Protein AF-A0A7S2Y7Y7-F1 (afdb_monomer_lite)

Sequence (172 aa):
EGLTWGAKGSLQSCDAAGFLVQFGGTATLLYNASLATFYLLLLRFNWTDRRIEKIEPYLHGIPFLFGSSTAVAGAALKLYGPADWICWIAPYPVDCVSNPSVECERGFEHFELYRLFFLYAEAWMTVAYVAISMLVIFLSVRNLENRTMRHDFARSVGVTGEAAKKRQKSTR

Organism: NCBI:txid265537

Radius of gyration: 28.16 Å; chains: 1; bounding box: 57×32×99 Å

pLDDT: mean 85.68, std 10.34, range [41.38, 96.44]

Structure (mmCIF, N/CA/C/O backbone):
data_AF-A0A7S2Y7Y7-F1
#
_entry.id   AF-A0A7S2Y7Y7-F1
#
loop_
_atom_site.group_PDB
_atom_site.id
_atom_site.type_symbol
_atom_site.label_atom_id
_atom_site.label_alt_id
_atom_site.label_comp_id
_atom_site.label_asym_id
_atom_site.label_entity_id
_atom_site.label_seq_id
_atom_site.pdbx_PDB_ins_code
_atom_site.Cartn_x
_atom_site.Cartn_y
_atom_site.Cartn_z
_atom_site.occupancy
_atom_site.B_iso_or_equiv
_atom_site.auth_seq_id
_atom_site.auth_comp_id
_atom_site.auth_asym_i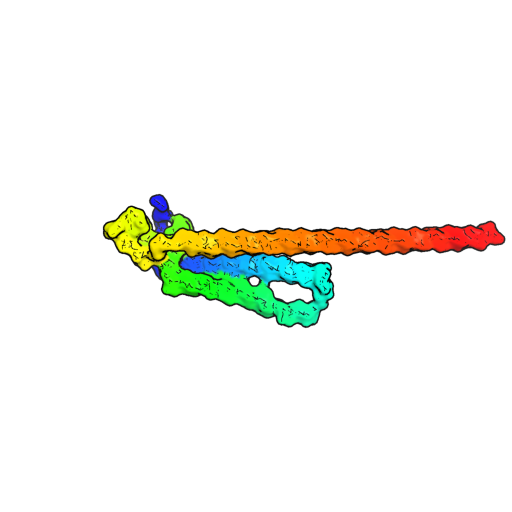d
_atom_site.auth_atom_id
_atom_site.pdbx_PDB_model_num
ATOM 1 N N . GLU A 1 1 ? 7.173 13.881 -26.386 1.00 41.38 1 GLU A N 1
ATOM 2 C CA . GLU A 1 1 ? 7.331 14.643 -25.124 1.00 41.38 1 GLU A CA 1
ATOM 3 C C . GLU A 1 1 ? 7.466 13.617 -23.998 1.00 41.38 1 GLU A C 1
ATOM 5 O O . GLU A 1 1 ? 6.685 12.686 -24.016 1.00 41.38 1 GLU A O 1
ATOM 10 N N . GLY A 1 2 ? 8.444 13.605 -23.090 1.00 48.50 2 GLY A N 1
ATOM 11 C CA . GLY A 1 2 ? 9.671 14.382 -22.976 1.00 48.50 2 GLY A CA 1
ATOM 12 C C . GLY A 1 2 ? 10.817 13.523 -22.415 1.00 48.50 2 GLY A C 1
ATOM 13 O O . GLY A 1 2 ? 10.652 12.797 -21.441 1.00 48.50 2 GLY A O 1
ATOM 14 N N . LEU A 1 3 ? 12.002 13.631 -23.024 1.00 55.47 3 LEU A N 1
ATOM 15 C CA . LEU A 1 3 ? 13.245 13.363 -22.308 1.00 55.47 3 LEU A CA 1
ATOM 16 C C . LEU A 1 3 ? 13.522 14.600 -21.454 1.00 55.47 3 LEU A C 1
ATOM 18 O O . LEU A 1 3 ? 13.684 15.699 -21.987 1.00 55.47 3 LEU A O 1
ATOM 22 N N . THR A 1 4 ? 13.571 14.436 -20.138 1.00 57.16 4 THR A N 1
ATOM 23 C CA . THR A 1 4 ? 14.066 15.476 -19.238 1.00 57.16 4 THR A CA 1
ATOM 24 C C . THR A 1 4 ? 15.499 15.840 -19.652 1.00 57.16 4 THR A C 1
ATOM 26 O O . THR A 1 4 ? 16.405 15.003 -19.662 1.00 57.16 4 THR A O 1
ATOM 29 N N . TRP A 1 5 ? 15.702 17.089 -20.086 1.00 45.88 5 TRP A N 1
ATOM 30 C CA . TRP A 1 5 ? 17.006 17.587 -20.528 1.00 45.88 5 TRP A CA 1
ATOM 31 C C . TRP A 1 5 ? 18.039 17.387 -19.409 1.00 45.88 5 TRP A C 1
ATOM 33 O O . TRP A 1 5 ? 17.920 17.975 -18.338 1.00 45.88 5 TRP A O 1
ATOM 43 N N . GLY A 1 6 ? 19.049 16.546 -19.653 1.00 58.78 6 GLY A N 1
ATOM 44 C CA . GLY A 1 6 ? 20.133 16.279 -18.699 1.00 58.78 6 GLY A CA 1
ATOM 45 C C . GLY A 1 6 ? 20.038 14.971 -17.905 1.00 58.78 6 GLY A C 1
ATOM 46 O O . GLY A 1 6 ? 20.961 14.678 -17.145 1.00 58.78 6 GLY A O 1
ATOM 47 N N . ALA A 1 7 ? 19.005 14.144 -18.092 1.00 59.09 7 ALA A N 1
ATOM 48 C CA . ALA A 1 7 ? 18.959 12.815 -17.481 1.00 59.09 7 ALA A CA 1
ATOM 49 C C . ALA A 1 7 ? 19.961 11.854 -18.155 1.00 59.09 7 ALA A C 1
ATOM 51 O O . ALA A 1 7 ? 19.704 11.290 -19.216 1.00 59.09 7 ALA A O 1
ATOM 52 N N . LYS A 1 8 ? 21.127 11.654 -17.528 1.00 59.19 8 LYS A N 1
ATOM 53 C CA . LYS A 1 8 ? 22.070 10.573 -17.861 1.00 59.19 8 LYS A CA 1
ATOM 54 C C . LYS A 1 8 ? 21.777 9.358 -16.978 1.00 59.19 8 LYS A C 1
ATOM 56 O O . LYS A 1 8 ? 22.397 9.195 -15.932 1.00 59.19 8 LYS A O 1
ATOM 61 N N . GLY A 1 9 ? 20.821 8.529 -17.385 1.00 67.81 9 GLY A N 1
ATOM 62 C CA . GLY A 1 9 ? 20.505 7.255 -16.732 1.00 67.81 9 GLY A CA 1
ATOM 63 C C . GLY A 1 9 ? 20.715 6.081 -17.684 1.00 67.81 9 GLY A C 1
ATOM 64 O O . GLY A 1 9 ? 20.506 6.213 -18.887 1.00 67.81 9 GLY A O 1
ATOM 65 N N . SER A 1 10 ? 21.135 4.929 -17.159 1.00 83.00 10 SER A N 1
ATOM 66 C CA . SER A 1 10 ? 21.094 3.666 -17.905 1.00 83.00 10 SER A CA 1
ATOM 67 C C . SER A 1 10 ? 19.733 2.991 -17.719 1.00 83.00 10 SER A C 1
ATOM 69 O O . SER A 1 10 ? 19.058 3.199 -16.708 1.00 83.00 10 SER A O 1
ATOM 71 N N . LEU A 1 11 ? 19.346 2.115 -18.646 1.00 83.00 11 LEU A N 1
ATOM 72 C CA . LEU A 1 11 ? 18.134 1.298 -18.505 1.00 83.00 11 LEU A CA 1
ATOM 73 C C . LEU A 1 11 ? 18.111 0.489 -17.191 1.00 83.00 11 LEU A C 1
ATOM 75 O O . LEU A 1 11 ? 17.061 0.330 -16.578 1.00 83.00 11 LEU A O 1
ATOM 79 N N . GLN A 1 12 ? 19.280 0.073 -16.695 1.00 86.38 12 GLN A N 1
ATOM 80 C CA . GLN A 1 12 ? 19.416 -0.616 -15.407 1.00 86.38 12 GLN A CA 1
ATOM 81 C C . GLN A 1 12 ? 19.067 0.283 -14.215 1.00 86.38 12 GLN A C 1
ATOM 83 O O . GLN A 1 12 ? 18.392 -0.150 -13.283 1.00 86.38 12 GLN A O 1
ATOM 88 N N . SER A 1 13 ? 19.506 1.546 -14.239 1.00 89.12 13 SER A N 1
ATOM 89 C CA . SER A 1 13 ? 19.126 2.507 -13.198 1.00 89.12 13 SER A CA 1
ATOM 90 C C . SER A 1 13 ? 17.618 2.775 -13.200 1.00 89.12 13 SER A C 1
ATOM 92 O O . SER A 1 13 ? 17.023 2.952 -12.139 1.00 89.12 13 SER A O 1
ATOM 94 N N . CYS A 1 14 ? 16.990 2.712 -14.379 1.00 89.06 14 CYS A N 1
ATOM 95 C CA . CYS A 1 14 ? 15.547 2.844 -14.527 1.00 89.06 14 CYS A CA 1
ATOM 96 C C . CYS A 1 14 ? 14.788 1.639 -13.955 1.00 89.06 14 CYS A C 1
ATOM 98 O O . CYS A 1 14 ? 13.784 1.827 -13.276 1.00 89.06 14 CYS A O 1
ATOM 100 N N . ASP A 1 15 ? 15.300 0.417 -14.135 1.00 89.81 15 ASP A N 1
ATOM 101 C CA . ASP A 1 15 ? 14.711 -0.786 -13.530 1.00 89.81 15 ASP A CA 1
ATOM 102 C C . ASP A 1 15 ? 14.737 -0.727 -12.001 1.00 89.81 15 ASP A C 1
ATOM 104 O O . ASP A 1 15 ? 13.743 -1.039 -11.347 1.00 89.81 15 ASP A O 1
ATOM 108 N N . ALA A 1 16 ? 15.856 -0.281 -11.425 1.00 91.88 16 ALA A N 1
ATOM 109 C CA . ALA A 1 16 ? 15.984 -0.125 -9.980 1.00 91.88 16 ALA A CA 1
ATOM 110 C C . ALA A 1 16 ? 15.040 0.960 -9.434 1.00 91.88 16 ALA A C 1
ATOM 112 O O . ALA A 1 16 ? 14.372 0.749 -8.421 1.00 91.88 16 ALA A O 1
ATOM 113 N N . ALA A 1 17 ? 14.947 2.107 -10.113 1.00 92.25 17 ALA A N 1
ATOM 114 C CA . ALA A 1 17 ? 14.029 3.176 -9.730 1.00 92.25 17 ALA A CA 1
ATOM 115 C C . ALA A 1 17 ? 12.559 2.738 -9.856 1.00 92.25 17 ALA A C 1
ATOM 117 O O . ALA A 1 17 ? 11.786 2.932 -8.920 1.00 92.25 17 ALA A O 1
ATOM 118 N N . GLY A 1 18 ? 12.191 2.085 -10.962 1.00 91.50 18 GLY A N 1
ATOM 119 C CA . GLY A 1 18 ? 10.847 1.552 -11.184 1.00 91.50 18 GLY A CA 1
ATOM 120 C C . GLY A 1 18 ? 10.453 0.493 -10.161 1.00 91.50 18 GLY A C 1
ATOM 121 O O . GLY A 1 18 ? 9.342 0.537 -9.636 1.00 91.50 18 GLY A O 1
ATOM 122 N N . PHE A 1 19 ? 11.385 -0.389 -9.788 1.00 93.88 19 PHE A N 1
ATOM 123 C CA . PHE A 1 19 ? 11.186 -1.349 -8.705 1.00 93.88 19 PHE A CA 1
ATOM 124 C C . PHE A 1 19 ? 10.843 -0.653 -7.385 1.00 93.88 19 PHE A C 1
ATOM 126 O O . PHE A 1 19 ? 9.875 -1.029 -6.728 1.00 93.88 19 PHE A O 1
ATOM 133 N N . LEU A 1 20 ? 11.613 0.367 -6.994 1.00 94.00 20 LEU A N 1
ATOM 134 C CA . LEU A 1 20 ? 11.397 1.080 -5.734 1.00 94.00 20 LEU A CA 1
ATOM 135 C C . LEU A 1 20 ? 10.089 1.871 -5.735 1.00 94.00 20 LEU A C 1
ATOM 137 O O . LEU A 1 20 ? 9.390 1.886 -4.723 1.00 94.00 20 LEU A O 1
ATOM 141 N N . VAL A 1 21 ? 9.742 2.493 -6.861 1.00 92.69 21 VAL A N 1
ATOM 142 C CA . VAL A 1 21 ? 8.472 3.209 -7.033 1.00 92.69 21 VAL A CA 1
ATOM 143 C C . VAL A 1 21 ? 7.295 2.243 -6.921 1.00 92.69 21 VAL A C 1
ATOM 145 O O . VAL A 1 21 ? 6.366 2.509 -6.159 1.00 92.69 21 VAL A O 1
ATOM 148 N N . GLN A 1 22 ? 7.352 1.099 -7.611 1.00 92.00 22 GLN A N 1
ATOM 149 C CA . GLN A 1 22 ? 6.295 0.091 -7.560 1.00 92.00 22 GLN A CA 1
ATOM 150 C C . GLN A 1 22 ? 6.166 -0.515 -6.158 1.00 92.00 22 GLN A C 1
ATOM 152 O O . GLN A 1 22 ? 5.074 -0.533 -5.594 1.00 92.00 22 GLN A O 1
ATOM 157 N N . PHE A 1 23 ? 7.280 -0.957 -5.565 1.00 93.88 23 PHE A N 1
ATOM 158 C CA . PHE A 1 23 ? 7.309 -1.517 -4.215 1.00 93.88 23 PHE A CA 1
ATOM 159 C C . PHE A 1 23 ? 6.770 -0.518 -3.190 1.00 93.88 23 PHE A C 1
ATOM 161 O O . PHE A 1 23 ? 5.876 -0.850 -2.416 1.00 93.88 23 PHE A O 1
ATOM 168 N N . GLY A 1 24 ? 7.292 0.711 -3.198 1.00 92.31 24 GLY A N 1
ATOM 169 C CA . GLY A 1 24 ? 6.911 1.754 -2.253 1.00 92.31 24 GLY A CA 1
ATOM 170 C C . GLY A 1 24 ? 5.447 2.164 -2.391 1.00 92.31 24 GLY A C 1
ATOM 171 O O . GLY A 1 24 ? 4.761 2.299 -1.377 1.00 92.31 24 GLY A O 1
ATOM 172 N N . GLY A 1 25 ? 4.947 2.312 -3.621 1.00 90.44 25 GLY A N 1
ATOM 173 C CA . GLY A 1 25 ? 3.551 2.661 -3.892 1.00 90.44 25 GLY A CA 1
ATOM 174 C C . GLY A 1 25 ? 2.575 1.601 -3.383 1.00 90.44 25 GLY A C 1
ATOM 175 O O . GLY A 1 25 ? 1.739 1.893 -2.525 1.00 90.44 25 GLY A O 1
ATOM 176 N N . THR A 1 26 ? 2.731 0.360 -3.847 1.00 90.81 26 THR A N 1
ATOM 177 C CA . THR A 1 26 ? 1.888 -0.788 -3.467 1.00 90.81 26 THR A CA 1
ATOM 178 C C . THR A 1 26 ? 1.981 -1.079 -1.964 1.00 90.81 26 THR A C 1
ATOM 180 O O . THR A 1 26 ? 0.964 -1.204 -1.279 1.00 90.81 26 THR A O 1
ATOM 183 N N . ALA A 1 27 ? 3.192 -1.112 -1.392 1.00 92.88 27 ALA A N 1
ATOM 184 C CA . ALA A 1 27 ? 3.359 -1.370 0.037 1.00 92.88 27 ALA A CA 1
ATOM 185 C C . ALA A 1 27 ? 2.675 -0.294 0.892 1.00 92.88 27 ALA A C 1
ATOM 187 O O . ALA A 1 27 ? 1.991 -0.636 1.852 1.00 92.88 27 ALA A O 1
ATOM 188 N N . THR A 1 28 ? 2.804 0.990 0.540 1.00 93.00 28 THR A N 1
ATOM 189 C CA . THR A 1 28 ? 2.187 2.094 1.298 1.00 93.00 28 THR A CA 1
ATOM 190 C C . THR A 1 28 ? 0.662 2.002 1.303 1.00 93.00 28 THR A C 1
ATOM 192 O O . THR A 1 28 ? 0.035 2.176 2.350 1.00 93.00 28 THR A O 1
ATOM 195 N N . LEU A 1 29 ? 0.050 1.699 0.154 1.00 92.12 29 LEU A N 1
ATOM 196 C CA . LEU A 1 29 ? -1.399 1.523 0.045 1.00 92.12 29 LEU A CA 1
ATOM 197 C C . LEU A 1 29 ? -1.879 0.375 0.938 1.00 92.12 29 LEU A C 1
ATOM 199 O O . LEU A 1 29 ? -2.744 0.568 1.795 1.00 92.12 29 LEU A O 1
ATOM 203 N N . LEU A 1 30 ? -1.258 -0.796 0.815 1.00 92.19 30 LEU A N 1
ATOM 204 C CA . LEU A 1 30 ? -1.617 -1.952 1.632 1.00 92.19 30 LEU A CA 1
ATOM 205 C C . LEU A 1 30 ? -1.349 -1.729 3.121 1.00 92.19 30 LEU A C 1
ATOM 207 O O . LEU A 1 30 ? -2.132 -2.184 3.951 1.00 92.19 30 LEU A O 1
ATOM 211 N N . TYR A 1 31 ? -0.310 -0.976 3.479 1.00 94.38 31 TYR A N 1
ATOM 212 C CA . TYR A 1 31 ? -0.060 -0.598 4.867 1.00 94.38 31 TYR A CA 1
ATOM 213 C C . TYR A 1 31 ? -1.178 0.265 5.452 1.00 94.38 31 TYR A C 1
ATOM 215 O O . TYR A 1 31 ? -1.569 0.051 6.601 1.00 94.38 31 TYR A O 1
ATOM 223 N N . ASN A 1 32 ? -1.752 1.181 4.670 1.00 93.50 32 ASN A N 1
ATOM 224 C CA . ASN A 1 32 ? -2.924 1.941 5.105 1.00 93.50 32 ASN A CA 1
ATOM 225 C C . ASN A 1 32 ? -4.137 1.028 5.348 1.00 93.50 32 ASN A C 1
ATOM 227 O O . ASN A 1 32 ? -4.867 1.224 6.323 1.00 93.50 32 ASN A O 1
ATOM 231 N N . ALA A 1 33 ? -4.333 -0.007 4.524 1.00 94.25 33 ALA A N 1
ATOM 232 C CA . ALA A 1 33 ? -5.363 -1.018 4.767 1.00 94.25 33 ALA A CA 1
ATOM 233 C C . ALA A 1 33 ? -5.069 -1.862 6.022 1.00 94.25 33 ALA A C 1
ATOM 235 O O . ALA A 1 33 ? -5.974 -2.086 6.831 1.00 94.25 33 ALA A O 1
ATOM 236 N N . SER A 1 34 ? -3.819 -2.278 6.244 1.00 95.50 34 SER A N 1
ATOM 237 C CA . SER A 1 34 ? -3.402 -2.981 7.466 1.00 95.50 34 SER A CA 1
ATOM 238 C C . SER A 1 34 ? -3.659 -2.139 8.717 1.00 95.50 34 SER A C 1
ATOM 240 O O . SER A 1 34 ? -4.194 -2.649 9.701 1.00 95.50 34 SER A O 1
ATOM 242 N N . LEU A 1 35 ? -3.358 -0.838 8.673 1.00 94.00 35 LEU A N 1
ATOM 243 C CA . LEU A 1 35 ? -3.609 0.089 9.777 1.00 94.00 35 LEU A CA 1
ATOM 244 C C . LEU A 1 35 ? -5.112 0.266 10.044 1.00 94.00 35 LEU A C 1
ATOM 246 O O . LEU A 1 35 ? -5.553 0.223 11.193 1.00 94.00 35 LEU A O 1
ATOM 250 N N . ALA A 1 36 ? -5.921 0.411 8.992 1.00 95.19 36 ALA A N 1
ATOM 251 C CA . ALA A 1 36 ? -7.375 0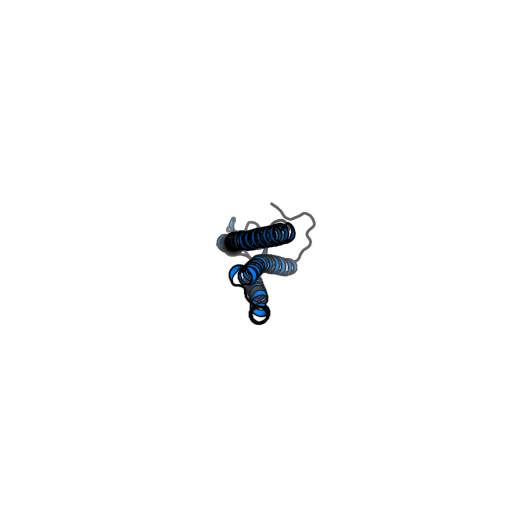.468 9.130 1.00 95.19 36 ALA A CA 1
ATOM 252 C C . ALA A 1 36 ? -7.938 -0.829 9.740 1.00 95.19 36 ALA A C 1
ATOM 254 O O . ALA A 1 36 ? -8.790 -0.774 10.629 1.00 95.19 36 ALA A O 1
ATOM 255 N N . THR A 1 37 ? -7.409 -1.985 9.327 1.00 94.44 37 THR A N 1
ATOM 256 C CA . THR A 1 37 ? -7.754 -3.295 9.899 1.00 94.44 37 THR A CA 1
ATOM 257 C C . THR A 1 37 ? -7.398 -3.347 11.381 1.00 94.44 37 THR A C 1
ATOM 259 O O . THR A 1 37 ? -8.235 -3.724 12.197 1.00 94.44 37 THR A O 1
ATOM 262 N N . PHE A 1 38 ? -6.188 -2.919 11.747 1.00 94.88 38 PHE A N 1
ATOM 263 C CA . PHE A 1 38 ? -5.725 -2.857 13.132 1.00 94.88 38 PHE A CA 1
ATOM 264 C C . PHE A 1 38 ? -6.676 -2.036 14.013 1.00 94.88 38 PHE A C 1
ATOM 266 O O . PHE A 1 38 ? -7.152 -2.531 15.037 1.00 94.88 38 PHE A O 1
ATOM 273 N N . TYR A 1 39 ? -7.036 -0.820 13.588 1.00 93.06 39 TYR A N 1
ATOM 274 C CA . TYR A 1 39 ? -7.967 0.019 14.346 1.00 93.06 39 TYR A CA 1
ATOM 275 C C . TYR A 1 39 ? -9.364 -0.589 14.445 1.00 93.06 39 TYR A C 1
ATOM 277 O O . TYR A 1 39 ? -10.015 -0.474 15.484 1.00 93.06 39 TYR A O 1
ATOM 285 N N . LEU A 1 40 ? -9.829 -1.264 13.397 1.00 93.81 40 LEU A N 1
ATOM 286 C CA . LEU A 1 40 ? -11.127 -1.924 13.403 1.00 93.81 40 LEU A CA 1
ATOM 287 C C . LEU A 1 40 ? -11.131 -3.114 14.379 1.00 93.81 40 LEU A C 1
ATOM 289 O O . LEU A 1 40 ? -12.060 -3.249 15.177 1.00 93.81 40 LEU A O 1
ATOM 293 N N . LEU A 1 41 ? -10.076 -3.932 14.399 1.00 93.31 41 LEU A N 1
ATOM 294 C CA . LEU A 1 41 ? -9.910 -5.025 15.365 1.00 93.31 41 LEU A CA 1
ATOM 295 C C . LEU A 1 41 ? -9.879 -4.515 16.812 1.00 93.31 41 LEU A C 1
ATOM 297 O O . LEU A 1 41 ? -10.548 -5.083 17.681 1.00 93.31 41 LEU A O 1
ATOM 301 N N . LEU A 1 42 ? -9.170 -3.414 17.058 1.00 92.50 42 LEU A N 1
ATOM 302 C CA . LEU A 1 42 ? -9.049 -2.823 18.386 1.00 92.50 42 LEU A CA 1
ATOM 303 C C . LEU A 1 42 ? -10.370 -2.191 18.858 1.00 92.50 42 LEU A C 1
ATOM 305 O O . LEU A 1 42 ? -10.864 -2.523 19.930 1.00 92.50 42 LEU A O 1
ATOM 309 N N . LEU A 1 43 ? -10.984 -1.320 18.051 1.00 91.25 43 LEU A N 1
ATOM 310 C CA . LEU A 1 43 ? -12.131 -0.506 18.475 1.00 91.25 43 LEU A CA 1
ATOM 311 C C . LEU A 1 43 ? -13.479 -1.213 18.313 1.00 91.25 43 LEU A C 1
ATOM 313 O O . LEU A 1 43 ? -14.351 -1.091 19.172 1.00 91.25 43 LEU A O 1
ATOM 317 N N . ARG A 1 44 ? -13.691 -1.944 17.211 1.00 90.19 44 ARG A N 1
ATOM 318 C CA . ARG A 1 44 ? -14.983 -2.599 16.937 1.00 90.19 44 ARG A CA 1
ATOM 319 C C . ARG A 1 44 ? -15.082 -3.960 17.604 1.00 90.19 44 ARG A C 1
ATOM 321 O O . ARG A 1 44 ? -16.147 -4.294 18.133 1.00 90.19 44 ARG A O 1
ATOM 328 N N . PHE A 1 45 ? -14.017 -4.752 17.503 1.00 89.62 45 PHE A N 1
ATOM 329 C CA . PHE A 1 45 ? -13.989 -6.133 17.981 1.00 89.62 45 PHE A CA 1
ATOM 330 C C . PHE A 1 45 ? -13.374 -6.283 19.372 1.00 89.62 45 PHE A C 1
ATOM 332 O O . PHE A 1 45 ? -13.436 -7.382 19.925 1.00 89.62 45 PHE A O 1
ATOM 339 N N . ASN A 1 46 ? -12.838 -5.200 19.947 1.00 90.12 46 ASN A N 1
ATOM 340 C CA . ASN A 1 46 ? -12.255 -5.179 21.287 1.00 90.12 46 ASN A CA 1
ATOM 341 C C . ASN A 1 46 ? -11.211 -6.294 21.475 1.00 90.12 46 ASN A C 1
ATOM 343 O O . ASN A 1 46 ? -11.215 -7.019 22.475 1.00 90.12 46 ASN A O 1
ATOM 347 N N . TRP A 1 47 ? -10.375 -6.509 20.452 1.00 93.81 47 TRP A N 1
ATOM 348 C CA . TRP A 1 47 ? -9.294 -7.485 20.529 1.00 93.81 47 TRP A CA 1
ATOM 349 C C . TRP A 1 47 ? -8.263 -7.050 21.567 1.00 93.81 47 TRP A C 1
ATOM 351 O O . TRP A 1 47 ? -7.926 -5.878 21.675 1.00 93.81 47 TRP A O 1
ATOM 361 N N . THR A 1 48 ? -7.762 -8.018 22.332 1.00 92.12 48 THR A N 1
ATOM 362 C CA . THR A 1 48 ? -6.696 -7.798 23.310 1.00 92.12 48 THR A CA 1
ATOM 363 C C . THR A 1 48 ? -5.325 -7.861 22.643 1.00 92.12 48 THR A C 1
ATOM 365 O O . THR A 1 48 ? -5.155 -8.577 21.653 1.00 92.12 48 THR A O 1
ATOM 368 N N . ASP A 1 49 ? -4.328 -7.202 23.236 1.00 91.25 49 ASP A N 1
ATOM 369 C CA . ASP A 1 49 ? -2.955 -7.127 22.707 1.00 91.25 49 ASP A CA 1
ATOM 370 C C . ASP A 1 49 ? -2.373 -8.508 22.369 1.00 91.25 49 ASP A C 1
ATOM 372 O O . ASP A 1 49 ? -1.808 -8.705 21.301 1.00 91.25 49 ASP A O 1
ATOM 376 N N . ARG A 1 50 ? -2.644 -9.526 23.201 1.00 91.94 50 ARG A N 1
ATOM 377 C CA . ARG A 1 50 ? -2.212 -10.919 22.958 1.00 91.94 50 ARG A CA 1
ATOM 378 C C . ARG A 1 50 ? -2.748 -11.535 21.661 1.00 91.94 50 ARG A C 1
ATOM 380 O O . ARG A 1 50 ? -2.174 -12.492 21.149 1.00 91.94 50 ARG A O 1
ATOM 387 N N . ARG A 1 51 ? -3.916 -11.095 21.183 1.00 91.88 51 ARG A N 1
ATOM 388 C CA . ARG A 1 51 ? -4.481 -11.548 19.900 1.00 91.88 51 ARG A CA 1
ATOM 389 C C . ARG A 1 51 ? -3.903 -10.751 18.739 1.00 91.88 51 ARG A C 1
ATOM 391 O O . ARG A 1 51 ? -3.704 -11.320 17.672 1.00 91.88 51 ARG A O 1
ATOM 398 N N . ILE A 1 52 ? -3.624 -9.472 18.967 1.00 92.94 52 ILE A N 1
ATOM 399 C CA . ILE A 1 52 ? -3.020 -8.573 17.985 1.00 92.94 52 ILE A CA 1
ATOM 400 C C . ILE A 1 52 ? -1.575 -8.987 17.689 1.00 92.94 52 ILE A C 1
ATOM 402 O O . ILE A 1 52 ? -1.218 -9.118 16.527 1.00 92.94 52 ILE A O 1
ATOM 406 N N . GLU A 1 53 ? -0.789 -9.326 18.707 1.00 93.75 53 GLU A N 1
ATOM 407 C CA . GLU A 1 53 ? 0.598 -9.797 18.559 1.00 93.75 53 GLU A CA 1
ATOM 408 C C . GLU A 1 53 ? 0.703 -11.020 17.625 1.00 93.75 53 GLU A C 1
ATOM 410 O O . GLU A 1 53 ? 1.661 -11.185 16.875 1.00 93.75 53 GLU A O 1
ATOM 415 N N . LYS A 1 54 ? -0.335 -11.868 17.592 1.00 92.94 54 LYS A N 1
ATOM 416 C CA . LYS A 1 54 ? -0.391 -13.024 16.683 1.00 92.94 54 LYS A CA 1
ATOM 417 C C . LYS A 1 54 ? -0.700 -12.652 15.233 1.00 92.94 54 LYS A C 1
ATOM 419 O O . LYS A 1 54 ? -0.337 -13.415 14.339 1.00 92.94 54 LYS A O 1
ATOM 424 N N . ILE A 1 55 ? -1.408 -11.544 14.993 1.00 94.19 55 ILE A N 1
ATOM 425 C CA . ILE A 1 55 ? -1.793 -11.101 13.644 1.00 94.19 55 ILE A CA 1
ATOM 426 C C . ILE A 1 55 ? -0.833 -10.054 13.068 1.00 94.19 55 ILE A C 1
ATOM 428 O O . ILE A 1 55 ? -0.739 -9.921 11.852 1.00 94.19 55 ILE A O 1
ATOM 432 N N . GLU A 1 56 ? -0.083 -9.358 13.919 1.00 92.94 56 GLU A N 1
ATOM 433 C CA . GLU A 1 56 ? 0.947 -8.381 13.562 1.00 92.94 56 GLU A CA 1
ATOM 434 C C . GLU A 1 56 ? 1.893 -8.843 12.436 1.00 92.94 56 GLU A C 1
ATOM 436 O O . GLU A 1 56 ? 2.003 -8.121 11.440 1.00 92.94 56 GLU A O 1
ATOM 441 N N . PRO A 1 57 ? 2.493 -10.054 12.467 1.00 93.69 57 PRO A N 1
ATOM 442 C CA . PRO A 1 57 ? 3.352 -10.499 11.368 1.00 93.69 57 PRO A CA 1
ATOM 443 C C . PRO A 1 57 ? 2.612 -10.606 10.028 1.00 93.69 57 PRO A C 1
ATOM 445 O O . PRO A 1 57 ? 3.223 -10.408 8.982 1.00 93.69 57 PRO A O 1
ATOM 448 N N . TYR A 1 58 ? 1.300 -10.860 10.027 1.00 94.00 58 TYR A N 1
ATOM 449 C CA . TYR A 1 58 ? 0.496 -10.868 8.802 1.00 94.00 58 TYR A CA 1
ATOM 450 C C . TYR A 1 58 ? 0.188 -9.447 8.317 1.00 94.00 58 TYR A C 1
ATOM 452 O O . TYR A 1 58 ? 0.241 -9.194 7.115 1.00 94.00 58 TYR A O 1
ATOM 460 N N . LEU A 1 59 ? -0.072 -8.508 9.235 1.00 92.75 59 LEU A N 1
ATOM 461 C CA . LEU A 1 59 ? -0.328 -7.101 8.904 1.00 92.75 59 LEU A CA 1
ATOM 462 C C . LEU A 1 59 ? 0.882 -6.418 8.250 1.00 92.75 59 LEU A C 1
ATOM 464 O O . LEU A 1 59 ? 0.687 -5.552 7.397 1.00 92.75 59 LEU A O 1
ATOM 468 N N . HIS A 1 60 ? 2.102 -6.826 8.608 1.00 93.88 60 HIS A N 1
ATOM 469 C CA . HIS A 1 60 ? 3.348 -6.364 7.981 1.00 93.88 60 HIS A CA 1
ATOM 470 C C . HIS A 1 60 ? 3.780 -7.230 6.791 1.00 93.88 60 HIS A C 1
ATOM 472 O O . HIS A 1 60 ? 4.256 -6.720 5.774 1.00 93.88 60 HIS A O 1
ATOM 478 N N . GLY A 1 61 ? 3.599 -8.547 6.904 1.00 93.25 61 GLY A N 1
ATOM 479 C CA . GLY A 1 61 ? 4.029 -9.512 5.901 1.00 93.25 61 GLY A CA 1
ATOM 480 C C . GLY A 1 61 ? 3.257 -9.391 4.593 1.00 93.25 61 GLY A C 1
ATOM 481 O O . GLY A 1 61 ? 3.870 -9.439 3.531 1.00 93.25 61 GLY A O 1
ATOM 482 N N . ILE A 1 62 ? 1.937 -9.180 4.642 1.00 93.19 62 ILE A N 1
ATOM 483 C CA . ILE A 1 62 ? 1.106 -9.074 3.433 1.00 93.19 62 ILE A CA 1
ATOM 484 C C . ILE A 1 62 ? 1.519 -7.869 2.567 1.00 93.19 62 ILE A C 1
ATOM 486 O O . ILE A 1 62 ? 1.837 -8.097 1.397 1.00 93.19 62 ILE A O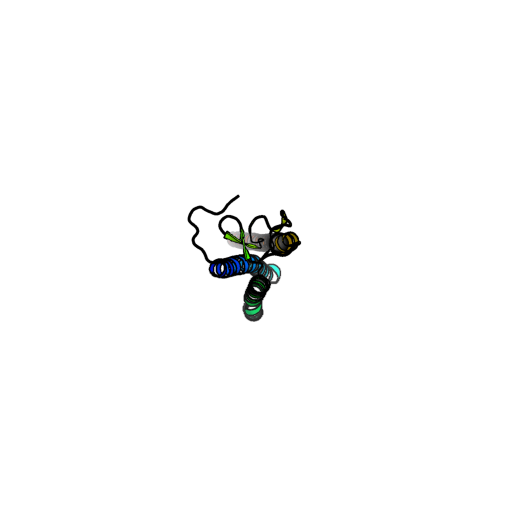 1
ATOM 490 N N . PRO A 1 63 ? 1.602 -6.623 3.087 1.00 93.88 63 PRO A N 1
ATOM 491 C CA . PRO A 1 63 ? 2.076 -5.482 2.301 1.00 93.88 63 PRO A CA 1
ATOM 492 C C . PRO A 1 63 ? 3.476 -5.689 1.723 1.00 93.88 63 PRO A C 1
ATOM 494 O O . PRO A 1 63 ? 3.728 -5.341 0.572 1.00 93.88 63 PRO A O 1
ATOM 497 N N . PHE A 1 64 ? 4.387 -6.284 2.499 1.00 94.50 64 PHE A N 1
ATOM 498 C CA . PHE A 1 64 ? 5.764 -6.494 2.062 1.00 94.50 64 PHE A CA 1
ATOM 499 C C . PHE A 1 64 ? 5.873 -7.553 0.957 1.00 94.50 64 PHE A C 1
ATOM 501 O O . PHE A 1 64 ? 6.533 -7.329 -0.059 1.00 94.50 64 PHE A O 1
ATOM 508 N N . LEU A 1 65 ? 5.217 -8.704 1.121 1.00 94.19 65 LEU A N 1
ATOM 509 C CA . LEU A 1 65 ? 5.237 -9.791 0.139 1.00 94.19 65 LEU A CA 1
ATOM 510 C C . LEU A 1 65 ? 4.491 -9.405 -1.140 1.00 94.19 65 LEU A C 1
ATOM 512 O O . LEU A 1 65 ? 4.969 -9.666 -2.243 1.00 94.19 65 LEU A O 1
ATOM 516 N N . PHE A 1 66 ? 3.346 -8.738 -1.019 1.00 92.19 66 PHE A N 1
ATOM 517 C CA . PHE A 1 66 ? 2.599 -8.282 -2.186 1.00 92.19 66 PHE A CA 1
ATOM 518 C C . PHE A 1 66 ? 3.328 -7.137 -2.910 1.00 92.19 66 PHE A C 1
ATOM 520 O O . PHE A 1 66 ? 3.520 -7.195 -4.123 1.00 92.19 66 PHE A O 1
ATOM 527 N N . GLY A 1 67 ? 3.847 -6.151 -2.172 1.00 92.50 67 GLY A N 1
ATOM 528 C CA . GLY A 1 67 ? 4.676 -5.077 -2.725 1.00 92.50 67 GLY A CA 1
ATOM 529 C C . GLY A 1 67 ? 5.916 -5.598 -3.447 1.00 92.50 67 GLY A C 1
ATOM 530 O O . GLY A 1 67 ? 6.214 -5.181 -4.562 1.00 92.50 67 GLY A O 1
ATOM 531 N N . SER A 1 68 ? 6.637 -6.543 -2.842 1.00 93.50 68 SER A N 1
ATOM 532 C CA . SER A 1 68 ? 7.840 -7.112 -3.459 1.00 93.50 68 SER A CA 1
ATOM 533 C C . SER A 1 68 ? 7.510 -7.992 -4.662 1.00 93.50 68 SER A C 1
ATOM 535 O O . SER A 1 68 ? 8.169 -7.868 -5.687 1.00 93.50 68 SER A O 1
ATOM 537 N N . SER A 1 69 ? 6.475 -8.835 -4.593 1.00 92.81 69 SER A N 1
ATOM 538 C CA . SER A 1 69 ? 6.089 -9.696 -5.720 1.00 92.81 69 SER A CA 1
ATOM 539 C C . SER A 1 69 ? 5.668 -8.900 -6.955 1.00 92.81 69 SER A C 1
ATOM 541 O O . SER A 1 69 ? 6.126 -9.207 -8.054 1.00 92.81 69 SER A O 1
ATOM 543 N N . THR A 1 70 ? 4.867 -7.845 -6.789 1.00 90.94 70 THR A N 1
ATOM 544 C CA . THR A 1 70 ? 4.469 -6.962 -7.896 1.00 90.94 70 THR A CA 1
ATOM 545 C C . THR A 1 70 ? 5.667 -6.207 -8.470 1.00 90.94 70 THR A C 1
ATOM 547 O O . THR A 1 70 ? 5.837 -6.159 -9.690 1.00 90.94 70 THR A O 1
ATOM 550 N N . ALA A 1 71 ? 6.561 -5.706 -7.613 1.00 92.31 71 ALA A N 1
ATOM 551 C CA . ALA A 1 71 ? 7.765 -5.007 -8.046 1.00 92.31 71 ALA A CA 1
ATOM 552 C C . ALA A 1 71 ? 8.758 -5.925 -8.790 1.00 92.31 71 ALA A C 1
ATOM 554 O O . ALA A 1 71 ? 9.311 -5.533 -9.823 1.00 92.31 71 ALA A O 1
ATOM 555 N N . VAL A 1 72 ? 8.959 -7.157 -8.306 1.00 93.31 72 VAL A N 1
ATOM 556 C CA . VAL A 1 72 ? 9.793 -8.182 -8.959 1.00 93.31 72 VAL A CA 1
ATOM 557 C C . VAL A 1 72 ? 9.170 -8.626 -10.277 1.00 93.31 72 VAL A C 1
ATOM 559 O O . VAL A 1 72 ? 9.888 -8.736 -11.267 1.00 93.31 72 VAL A O 1
ATOM 562 N N . ALA A 1 73 ? 7.853 -8.841 -10.327 1.00 90.38 73 ALA A N 1
ATOM 563 C CA . ALA A 1 73 ? 7.158 -9.187 -11.564 1.00 90.38 73 ALA A CA 1
ATOM 564 C C . ALA A 1 73 ? 7.331 -8.088 -12.622 1.00 90.38 73 ALA A C 1
ATOM 566 O O . ALA A 1 73 ? 7.648 -8.393 -13.771 1.00 90.38 73 ALA A O 1
ATOM 567 N N . GLY A 1 74 ? 7.220 -6.815 -12.227 1.00 88.25 74 GLY A N 1
ATOM 568 C CA . GLY A 1 74 ? 7.482 -5.676 -13.109 1.00 88.25 74 GLY A CA 1
ATOM 569 C C . GLY A 1 74 ? 8.908 -5.654 -13.667 1.00 88.25 74 GLY A C 1
ATOM 570 O O . GLY A 1 74 ? 9.097 -5.427 -14.863 1.00 88.25 74 GLY A O 1
ATOM 571 N N . ALA A 1 75 ? 9.905 -5.968 -12.834 1.00 89.81 75 ALA A N 1
ATOM 572 C CA . ALA A 1 75 ? 11.302 -6.051 -13.261 1.00 89.81 75 ALA A CA 1
ATOM 573 C C . ALA A 1 75 ? 11.553 -7.249 -14.195 1.00 89.81 75 ALA A C 1
ATOM 575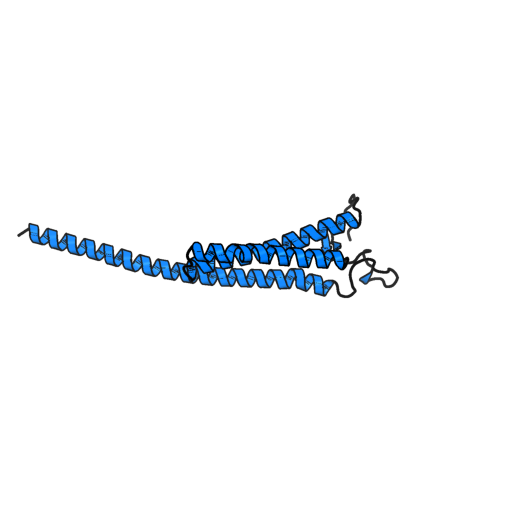 O O . ALA A 1 75 ? 12.177 -7.100 -15.244 1.00 89.81 75 ALA A O 1
ATOM 576 N N . ALA A 1 76 ? 11.047 -8.433 -13.838 1.00 89.31 76 ALA A N 1
ATOM 577 C CA . ALA A 1 76 ? 11.237 -9.668 -14.599 1.00 89.31 76 ALA A CA 1
ATOM 578 C C . ALA A 1 76 ? 10.595 -9.596 -15.992 1.00 89.31 76 ALA A C 1
ATOM 580 O O . ALA A 1 76 ? 11.164 -10.086 -16.965 1.00 89.31 76 ALA A O 1
ATOM 581 N N . LEU A 1 77 ? 9.441 -8.934 -16.092 1.00 87.00 77 LEU A N 1
ATOM 582 C CA . LEU A 1 77 ? 8.728 -8.696 -17.347 1.00 87.00 77 LEU A CA 1
ATOM 583 C C . LEU A 1 77 ? 9.268 -7.487 -18.133 1.00 87.00 77 LEU A C 1
ATOM 585 O O . LEU A 1 77 ? 8.698 -7.144 -19.165 1.00 87.00 77 LEU A O 1
ATOM 589 N N . LYS A 1 78 ? 10.346 -6.837 -17.662 1.00 87.69 78 LYS A N 1
ATOM 590 C CA . LYS A 1 78 ? 10.938 -5.625 -18.260 1.00 87.69 78 LYS A CA 1
ATOM 591 C C . LYS A 1 78 ? 9.894 -4.539 -18.550 1.00 87.69 78 LYS A C 1
ATOM 593 O O . LYS A 1 78 ? 9.903 -3.918 -19.610 1.00 87.69 78 LYS A O 1
ATOM 598 N N . LEU A 1 79 ? 8.982 -4.319 -17.603 1.00 86.31 79 LEU A N 1
ATOM 599 C CA . LEU A 1 79 ? 7.908 -3.332 -17.741 1.00 86.31 79 LEU A CA 1
ATOM 600 C C . LEU A 1 79 ? 8.362 -1.906 -17.417 1.00 86.31 79 LEU A C 1
ATOM 602 O O . LEU A 1 79 ? 7.663 -0.960 -17.768 1.00 86.31 79 LEU A O 1
ATOM 606 N N . TYR A 1 80 ? 9.501 -1.741 -16.740 1.00 88.56 80 TYR A N 1
ATOM 607 C CA . TYR A 1 80 ? 9.973 -0.427 -16.323 1.00 88.56 80 TYR A CA 1
ATOM 608 C C . TYR A 1 80 ? 10.644 0.329 -17.472 1.00 88.56 80 TYR A C 1
ATOM 610 O O . TYR A 1 80 ? 11.670 -0.086 -18.016 1.00 88.56 80 TYR A O 1
ATOM 618 N N . GLY A 1 81 ? 10.064 1.471 -17.812 1.00 87.31 81 GLY A N 1
ATOM 619 C CA . GLY A 1 81 ? 10.547 2.411 -18.807 1.00 87.31 81 GLY A CA 1
ATOM 620 C C . GLY A 1 81 ? 10.490 3.849 -18.286 1.00 87.31 81 GLY A C 1
ATOM 621 O O . GLY A 1 81 ? 9.970 4.111 -17.194 1.00 87.31 81 GLY A O 1
ATOM 622 N N . PRO A 1 82 ? 11.051 4.800 -19.044 1.00 85.06 82 PRO A N 1
ATOM 623 C CA . PRO A 1 82 ? 10.958 6.213 -18.712 1.00 85.06 82 PRO A CA 1
ATOM 624 C C . PRO A 1 82 ? 9.501 6.680 -18.844 1.00 85.06 82 PRO A C 1
ATOM 626 O O . PRO A 1 82 ? 8.937 6.685 -19.935 1.00 85.06 82 PRO A O 1
ATOM 629 N N . ALA A 1 83 ? 8.903 7.071 -17.721 1.00 82.69 83 ALA A N 1
ATOM 630 C CA . ALA A 1 83 ? 7.555 7.616 -17.616 1.00 82.69 83 ALA A CA 1
ATOM 631 C C . ALA A 1 83 ? 7.658 9.073 -17.131 1.00 82.69 83 ALA A C 1
ATOM 633 O O . ALA A 1 83 ? 7.652 9.355 -15.931 1.00 82.69 83 ALA A O 1
ATOM 634 N N . ASP A 1 84 ? 7.806 9.998 -18.079 1.00 82.00 84 ASP A N 1
ATOM 635 C CA . ASP A 1 84 ? 8.055 11.424 -17.838 1.00 82.00 84 ASP A CA 1
ATOM 636 C C . ASP A 1 84 ? 9.301 11.694 -16.969 1.00 82.00 84 ASP A C 1
ATOM 638 O O . ASP A 1 84 ? 10.437 11.661 -17.446 1.00 82.00 84 ASP A O 1
ATOM 642 N N . TRP A 1 85 ? 9.093 11.997 -15.685 1.00 80.12 85 TRP A N 1
ATOM 643 C CA . TRP A 1 85 ? 10.124 12.363 -14.708 1.00 80.12 85 TRP A CA 1
ATOM 644 C C . TRP A 1 85 ? 10.469 11.223 -13.739 1.00 80.12 85 TRP A C 1
ATOM 646 O O . TRP A 1 85 ? 11.387 11.368 -12.931 1.00 80.12 85 TRP A O 1
ATOM 656 N N . ILE A 1 86 ? 9.763 10.092 -13.823 1.00 86.62 86 ILE A N 1
ATOM 657 C CA . ILE A 1 86 ? 10.035 8.874 -13.055 1.00 86.62 86 ILE A CA 1
ATOM 658 C C . ILE A 1 86 ? 10.288 7.689 -13.988 1.00 86.62 86 ILE A C 1
ATOM 660 O O . ILE A 1 86 ? 9.975 7.717 -15.174 1.00 86.62 86 ILE A O 1
ATOM 664 N N . CYS A 1 87 ? 10.841 6.615 -13.438 1.00 88.88 87 CYS A N 1
ATOM 665 C CA . CYS A 1 87 ? 10.835 5.316 -14.098 1.00 88.88 87 CYS A CA 1
ATOM 666 C C . CYS A 1 87 ? 9.686 4.490 -13.541 1.00 88.88 87 CYS A C 1
ATOM 668 O O . CYS A 1 87 ? 9.589 4.316 -12.327 1.00 88.88 87 CYS A O 1
ATOM 670 N N . TRP A 1 88 ? 8.805 4.013 -14.416 1.00 89.62 88 TRP A N 1
ATOM 671 C CA . TRP A 1 88 ? 7.653 3.200 -14.035 1.00 89.62 88 TRP A CA 1
ATOM 672 C C . TRP A 1 88 ? 7.142 2.382 -15.232 1.00 89.62 88 TRP A C 1
ATOM 674 O O . TRP A 1 88 ? 7.884 2.183 -16.185 1.00 89.62 88 TRP A O 1
ATOM 684 N N . ILE A 1 89 ? 5.921 1.842 -15.185 1.00 87.75 89 ILE A N 1
ATOM 685 C CA . ILE A 1 89 ? 5.363 1.000 -16.252 1.00 87.75 89 ILE A CA 1
ATOM 686 C C . ILE A 1 89 ? 5.102 1.860 -17.496 1.00 87.75 89 ILE A C 1
ATOM 688 O O . ILE A 1 89 ? 4.100 2.572 -17.560 1.00 87.75 89 ILE A O 1
ATOM 692 N N . ALA A 1 90 ? 6.006 1.793 -18.473 1.00 85.50 90 ALA A N 1
ATOM 693 C CA . ALA A 1 90 ? 5.937 2.550 -19.718 1.00 85.50 90 ALA A CA 1
ATOM 694 C C . ALA A 1 90 ? 6.702 1.831 -20.845 1.00 85.50 90 ALA A C 1
ATOM 696 O O . ALA A 1 90 ? 7.707 1.166 -20.571 1.00 85.50 90 ALA A O 1
ATOM 697 N N . PRO A 1 91 ? 6.249 1.954 -22.105 1.00 84.19 91 PRO A N 1
ATOM 698 C CA . PRO A 1 91 ? 6.947 1.373 -23.244 1.00 84.19 91 PRO A CA 1
ATOM 699 C C . PRO A 1 91 ? 8.273 2.094 -23.527 1.00 84.19 91 PRO A C 1
ATOM 701 O O . PRO A 1 91 ? 8.412 3.296 -23.290 1.00 84.19 91 PRO A O 1
ATOM 704 N N . TYR A 1 92 ? 9.250 1.360 -24.058 1.00 81.88 92 TYR A N 1
ATOM 705 C CA . TYR A 1 92 ? 10.531 1.906 -24.514 1.00 81.88 92 TYR A CA 1
ATOM 706 C C . TYR A 1 92 ? 11.051 1.116 -25.730 1.00 81.88 92 TYR A C 1
ATOM 708 O O . TYR A 1 92 ? 11.001 -0.117 -25.682 1.00 81.88 92 TYR A O 1
ATOM 716 N N . PRO A 1 93 ? 11.606 1.757 -26.782 1.00 82.62 93 PRO A N 1
ATOM 717 C CA . PRO A 1 93 ? 11.795 3.203 -26.984 1.00 82.62 93 PRO A CA 1
ATOM 718 C C . PRO A 1 93 ? 10.486 4.004 -27.068 1.00 82.62 93 PRO A C 1
ATOM 720 O O . PRO A 1 93 ? 9.422 3.449 -27.333 1.00 82.62 93 PRO A O 1
ATOM 723 N N . VAL A 1 94 ? 10.555 5.319 -26.829 1.00 76.44 94 VAL A N 1
ATOM 724 C CA . VAL A 1 94 ? 9.383 6.210 -26.953 1.00 76.44 94 VAL A CA 1
ATOM 725 C C . VAL A 1 94 ? 8.825 6.109 -28.382 1.00 76.44 94 VAL A C 1
ATOM 727 O O . VAL A 1 94 ? 9.597 6.027 -29.332 1.00 76.44 94 VAL A O 1
ATOM 730 N N . ASP A 1 95 ? 7.498 6.087 -28.521 1.00 76.69 95 ASP A N 1
ATOM 731 C CA . ASP A 1 95 ? 6.751 5.905 -29.780 1.00 76.69 95 ASP A CA 1
ATOM 732 C C . ASP A 1 95 ? 6.803 4.509 -30.431 1.00 76.69 95 ASP A C 1
ATOM 734 O O . ASP A 1 95 ? 6.217 4.327 -31.500 1.00 76.69 95 ASP A O 1
ATOM 738 N N . CYS A 1 96 ? 7.384 3.491 -29.784 1.00 80.00 96 CYS A N 1
ATOM 739 C CA . CYS A 1 96 ? 7.407 2.129 -30.343 1.00 80.00 96 CYS A CA 1
ATOM 740 C C . CYS A 1 96 ? 6.005 1.493 -30.483 1.00 80.00 96 CYS A C 1
ATOM 742 O O . CYS A 1 96 ? 5.787 0.646 -31.339 1.00 80.00 96 CYS A O 1
ATOM 744 N N . VAL A 1 97 ? 5.022 1.937 -29.689 1.00 79.06 97 VAL A N 1
ATOM 745 C CA . VAL A 1 97 ? 3.629 1.455 -29.783 1.00 79.06 97 VAL A CA 1
ATOM 746 C C . VAL A 1 97 ? 2.865 2.125 -30.932 1.00 79.06 97 VAL A C 1
ATOM 748 O O . VAL A 1 97 ? 1.999 1.515 -31.552 1.00 79.06 97 VAL A O 1
ATOM 751 N N . SER A 1 98 ? 3.181 3.387 -31.228 1.00 81.12 98 SER A N 1
ATOM 752 C CA . SER A 1 98 ? 2.487 4.180 -32.252 1.00 81.12 98 SER A CA 1
ATOM 753 C C . SER A 1 98 ? 3.088 3.990 -33.646 1.00 81.12 98 SER A C 1
ATOM 755 O O . SER A 1 98 ? 2.417 4.247 -34.646 1.00 81.12 98 SER A O 1
ATOM 757 N N . ASN A 1 99 ? 4.354 3.572 -33.726 1.00 79.19 99 ASN A N 1
ATOM 758 C CA . ASN A 1 99 ? 5.094 3.457 -34.972 1.00 79.19 99 ASN A CA 1
ATOM 759 C C . ASN A 1 99 ? 5.568 2.010 -35.217 1.00 79.19 99 ASN A C 1
ATOM 761 O O . ASN A 1 99 ? 6.541 1.584 -34.598 1.00 79.19 99 ASN A O 1
ATOM 765 N N . PRO A 1 100 ? 4.982 1.282 -36.188 1.00 80.00 100 PRO A N 1
ATOM 766 C CA . PRO A 1 100 ? 5.342 -0.111 -36.470 1.00 80.00 100 PRO A CA 1
ATOM 767 C C . PRO A 1 100 ? 6.759 -0.292 -37.040 1.00 80.00 100 PRO A C 1
ATOM 769 O O . PRO A 1 100 ? 7.212 -1.421 -37.199 1.00 80.00 100 PRO A O 1
ATOM 772 N N . SER A 1 101 ? 7.465 0.794 -37.374 1.00 81.44 101 SER A N 1
ATOM 773 C CA . SER A 1 101 ? 8.870 0.737 -37.803 1.00 81.44 101 SER A CA 1
ATOM 774 C C . SER A 1 101 ? 9.875 0.675 -36.646 1.00 81.44 101 SER A C 1
ATOM 776 O O . SER A 1 101 ? 11.063 0.477 -36.898 1.00 81.44 101 SER A O 1
ATOM 778 N N . VAL A 1 102 ? 9.425 0.828 -35.395 1.00 82.38 102 VAL A N 1
ATOM 779 C CA . VAL A 1 102 ? 10.272 0.784 -34.196 1.00 82.38 102 VAL A CA 1
ATOM 780 C C . VAL A 1 102 ? 9.850 -0.400 -33.330 1.00 82.38 102 VAL A C 1
ATOM 782 O O . VAL A 1 102 ? 8.736 -0.435 -32.821 1.00 82.38 102 VAL A O 1
ATOM 785 N N . GLU A 1 103 ? 10.747 -1.367 -33.142 1.00 82.50 103 GLU A N 1
ATOM 786 C CA . GLU A 1 103 ? 10.501 -2.509 -32.257 1.00 82.50 103 GLU A CA 1
ATOM 787 C C . GLU A 1 103 ? 10.582 -2.075 -30.781 1.00 82.50 103 GLU A C 1
ATOM 789 O O . GLU A 1 103 ? 11.525 -1.392 -30.372 1.00 82.50 103 GLU A O 1
ATOM 794 N N . CYS A 1 104 ? 9.585 -2.446 -29.972 1.00 81.31 104 CYS A N 1
ATOM 795 C CA . CYS A 1 104 ? 9.601 -2.177 -28.534 1.00 81.31 104 CYS A CA 1
ATOM 796 C C . CYS A 1 104 ? 10.574 -3.128 -27.820 1.00 81.31 104 CYS A C 1
ATOM 798 O O . CYS A 1 104 ? 10.363 -4.338 -27.788 1.00 81.31 104 CYS A O 1
ATOM 800 N N . GLU A 1 105 ? 11.598 -2.578 -27.165 1.00 81.12 105 GLU A N 1
ATOM 801 C CA . GLU A 1 105 ? 12.502 -3.347 -26.297 1.00 81.12 105 GLU A CA 1
ATOM 802 C C . GLU A 1 105 ? 11.882 -3.634 -24.918 1.00 81.12 105 GLU A C 1
ATOM 804 O O . GLU A 1 105 ? 12.274 -4.586 -24.232 1.00 81.12 105 GLU A O 1
ATOM 809 N N . ARG A 1 106 ? 10.946 -2.780 -24.481 1.00 77.62 106 ARG A N 1
ATOM 810 C CA . ARG A 1 106 ? 10.255 -2.855 -23.188 1.00 77.62 106 ARG A CA 1
ATOM 811 C C . ARG A 1 106 ? 8.790 -2.457 -23.322 1.00 77.62 106 ARG A C 1
ATOM 813 O O . ARG A 1 106 ? 8.453 -1.535 -24.063 1.00 77.62 106 ARG A O 1
ATOM 820 N N . GLY A 1 107 ? 7.949 -3.100 -22.516 1.00 69.38 107 GLY A N 1
ATOM 821 C CA . GLY A 1 107 ? 6.497 -2.937 -22.561 1.00 69.38 107 GLY A CA 1
ATOM 822 C C . GLY A 1 107 ? 5.838 -3.815 -23.630 1.00 69.38 107 GLY A C 1
ATOM 823 O O . GLY A 1 107 ? 6.421 -4.108 -24.668 1.00 69.38 107 GLY A O 1
ATOM 824 N N . PHE A 1 108 ? 4.617 -4.267 -23.346 1.00 68.62 108 PHE A N 1
ATOM 825 C CA . PHE A 1 108 ? 3.793 -5.053 -24.271 1.00 68.62 108 PHE A CA 1
ATOM 826 C C . PHE A 1 108 ? 2.755 -4.158 -24.953 1.00 68.62 108 PHE A C 1
ATOM 828 O O . PHE A 1 108 ? 2.413 -3.101 -24.423 1.00 68.62 108 PHE A O 1
ATOM 835 N N . GLU A 1 109 ? 2.146 -4.639 -26.039 1.00 64.69 109 GLU A N 1
ATOM 836 C CA . GLU A 1 109 ? 1.021 -3.981 -26.735 1.00 64.69 109 GLU A CA 1
ATOM 837 C C . GLU A 1 109 ? -0.175 -3.640 -25.812 1.00 64.69 109 GLU A C 1
ATOM 839 O O . GLU A 1 109 ? -1.011 -2.803 -26.142 1.00 64.69 109 GLU A O 1
ATOM 844 N N . HIS A 1 110 ? -0.253 -4.247 -24.622 1.00 68.94 110 HIS A N 1
ATOM 845 C CA . HIS A 1 110 ? -1.318 -4.046 -23.632 1.00 68.94 110 HIS A CA 1
ATOM 846 C C . HIS A 1 110 ? -0.847 -3.412 -22.311 1.00 68.94 110 HIS A C 1
ATOM 848 O O . HIS A 1 110 ? -1.468 -3.615 -21.266 1.00 68.94 110 HIS A O 1
ATOM 854 N N . PHE A 1 111 ? 0.242 -2.640 -22.317 1.00 72.88 111 PHE A N 1
ATOM 855 C CA . PHE A 1 111 ? 0.785 -1.998 -21.108 1.00 72.88 111 PHE A CA 1
ATOM 856 C C . PHE A 1 111 ? -0.239 -1.135 -20.337 1.00 72.88 111 PHE A C 1
ATOM 858 O O . PHE A 1 111 ? -0.159 -1.040 -19.110 1.00 72.88 111 PHE A O 1
ATOM 865 N N . GLU A 1 112 ? -1.240 -0.573 -21.020 1.00 73.88 112 GLU A N 1
ATOM 866 C CA . GLU A 1 112 ? -2.303 0.224 -20.392 1.00 73.88 112 GLU A CA 1
ATOM 867 C C . GLU A 1 112 ? -3.184 -0.590 -19.436 1.00 73.88 112 GLU A C 1
ATOM 869 O O . GLU A 1 112 ? -3.599 -0.079 -18.397 1.00 73.88 112 GLU A O 1
ATOM 874 N N . LEU A 1 113 ? -3.422 -1.876 -19.720 1.00 78.56 113 LEU A N 1
ATOM 875 C CA . LEU A 1 113 ? -4.170 -2.755 -18.814 1.00 78.56 113 LEU A CA 1
ATOM 876 C C . LEU A 1 113 ? -3.404 -2.987 -17.508 1.00 78.56 113 LEU A C 1
ATOM 878 O O . LEU A 1 113 ? -3.999 -2.965 -16.432 1.00 78.56 113 LEU A O 1
ATOM 882 N N . TYR A 1 114 ? -2.083 -3.152 -17.587 1.00 76.25 114 TYR A N 1
ATOM 883 C CA . TYR A 1 114 ? -1.235 -3.312 -16.407 1.00 76.25 114 TYR A CA 1
ATOM 884 C C . TYR A 1 114 ? -1.143 -2.017 -15.597 1.00 76.25 114 TYR A C 1
ATOM 886 O O . TYR A 1 114 ? -1.292 -2.066 -14.377 1.00 76.25 114 TYR A O 1
ATOM 894 N N . ARG A 1 115 ? -0.985 -0.854 -16.246 1.00 79.38 115 ARG A N 1
ATOM 895 C CA . ARG A 1 115 ? -1.069 0.453 -15.564 1.00 79.38 115 ARG A CA 1
ATOM 896 C C . ARG A 1 115 ? -2.410 0.630 -14.867 1.00 79.38 115 ARG A C 1
ATOM 898 O O . ARG A 1 115 ? -2.441 1.015 -13.701 1.00 79.38 115 ARG A O 1
ATOM 905 N N . LEU A 1 116 ? -3.510 0.331 -15.556 1.00 78.56 116 LEU A N 1
ATOM 906 C CA . LEU A 1 116 ? -4.851 0.446 -14.993 1.00 78.56 116 LEU A CA 1
ATOM 907 C C . LEU A 1 116 ? -5.020 -0.472 -13.779 1.00 78.56 116 LEU A C 1
ATOM 909 O O . LEU A 1 116 ? -5.513 -0.043 -12.740 1.00 78.56 116 LEU A O 1
ATOM 913 N N . PHE A 1 117 ? -4.585 -1.724 -13.885 1.00 80.25 117 PHE A N 1
ATOM 914 C CA . PHE A 1 117 ? -4.721 -2.688 -12.803 1.00 80.25 117 PHE A CA 1
ATOM 915 C C . PHE A 1 117 ? -3.869 -2.311 -11.582 1.00 80.25 117 PHE A C 1
ATOM 917 O O . PHE A 1 117 ? -4.405 -2.177 -10.482 1.00 80.25 117 PHE A O 1
ATOM 924 N N . PHE A 1 118 ? -2.567 -2.080 -11.767 1.00 75.56 118 PHE A N 1
ATOM 925 C CA . PHE A 1 118 ? -1.656 -1.786 -10.656 1.00 75.56 118 PHE A CA 1
ATOM 926 C C . PHE A 1 118 ? -1.898 -0.416 -10.022 1.00 75.56 118 PHE A C 1
ATOM 928 O O . PHE A 1 118 ? -1.737 -0.274 -8.816 1.00 75.56 118 PHE A O 1
ATOM 935 N N . LEU A 1 119 ? -2.300 0.596 -10.798 1.00 74.81 119 LEU A N 1
ATOM 936 C CA . LEU A 1 119 ? -2.533 1.931 -10.249 1.00 74.81 119 LEU A CA 1
ATOM 937 C C . LEU A 1 119 ? -3.966 2.109 -9.769 1.00 74.81 119 LEU A C 1
ATOM 939 O O . LEU A 1 119 ? -4.197 2.511 -8.634 1.00 74.81 119 LEU A O 1
ATOM 943 N N . TYR A 1 120 ? -4.941 1.855 -10.638 1.00 80.94 120 TYR A N 1
ATOM 944 C CA . TYR A 1 120 ? -6.320 2.216 -10.349 1.00 80.94 120 TYR A CA 1
ATOM 945 C C . TYR A 1 120 ? -7.017 1.137 -9.532 1.00 80.94 120 TYR A C 1
ATOM 947 O O . TYR A 1 120 ? -7.622 1.466 -8.515 1.00 80.94 120 TYR A O 1
ATOM 955 N N . ALA A 1 121 ? -6.933 -0.138 -9.920 1.00 86.19 121 ALA A N 1
ATOM 956 C CA . ALA A 1 121 ? -7.660 -1.175 -9.188 1.00 86.19 121 ALA A CA 1
ATOM 957 C C . ALA A 1 121 ? -7.139 -1.304 -7.750 1.00 86.19 121 ALA A C 1
ATOM 959 O O . ALA A 1 121 ? -7.926 -1.260 -6.807 1.00 86.19 121 ALA A O 1
ATOM 960 N N . GLU A 1 122 ? -5.821 -1.375 -7.564 1.00 84.50 122 GLU A N 1
ATOM 961 C CA . GLU A 1 122 ? -5.229 -1.494 -6.230 1.00 84.50 122 GLU A CA 1
ATOM 962 C C . GLU A 1 122 ? -5.514 -0.267 -5.343 1.00 84.50 122 GLU A C 1
ATOM 964 O O . GLU A 1 122 ? -5.969 -0.411 -4.200 1.00 84.50 122 GLU A O 1
ATOM 969 N N . ALA A 1 123 ? -5.308 0.946 -5.869 1.00 87.75 123 ALA A N 1
ATOM 970 C CA . ALA A 1 123 ? -5.515 2.166 -5.094 1.00 87.75 123 ALA A CA 1
ATOM 971 C C . ALA A 1 123 ? -6.989 2.370 -4.733 1.00 87.75 123 ALA A C 1
ATOM 973 O O . ALA A 1 123 ? -7.296 2.622 -3.568 1.00 87.75 123 ALA A O 1
ATOM 974 N N . TRP A 1 124 ? -7.918 2.220 -5.683 1.00 90.25 124 TRP A N 1
ATOM 975 C CA . TRP A 1 124 ? -9.344 2.422 -5.407 1.00 90.25 124 TRP A CA 1
ATOM 976 C C . TRP A 1 124 ? -9.908 1.370 -4.456 1.00 90.25 124 TRP A C 1
ATOM 978 O O . TRP A 1 124 ? -10.695 1.720 -3.576 1.00 90.25 124 TRP A O 1
ATOM 988 N N . MET A 1 125 ? -9.478 0.111 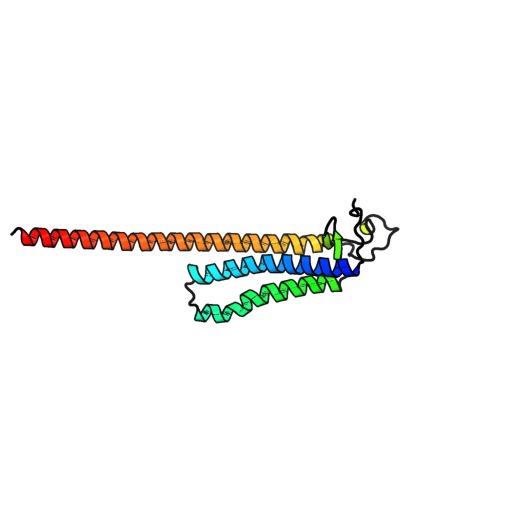-4.570 1.00 90.44 125 MET A N 1
ATOM 989 C CA . MET A 1 125 ? -9.877 -0.941 -3.632 1.00 90.44 125 MET A CA 1
ATOM 990 C C . MET A 1 125 ? -9.397 -0.632 -2.213 1.00 90.44 125 MET A C 1
ATOM 992 O O . MET A 1 125 ? -10.174 -0.733 -1.262 1.00 90.44 125 MET A O 1
ATOM 996 N N . THR A 1 126 ? -8.149 -0.184 -2.071 1.00 91.50 126 THR A N 1
ATOM 997 C CA . THR A 1 126 ? -7.582 0.231 -0.783 1.00 91.50 126 THR A CA 1
ATOM 998 C C . THR A 1 126 ? -8.326 1.436 -0.208 1.00 91.50 126 THR A C 1
ATOM 1000 O O . THR A 1 126 ? -8.725 1.419 0.956 1.00 91.50 126 THR A O 1
ATOM 1003 N N . VAL A 1 127 ? -8.564 2.473 -1.014 1.00 92.31 127 VAL A N 1
ATOM 1004 C CA . VAL A 1 127 ? -9.278 3.688 -0.592 1.00 92.31 127 VAL A CA 1
ATOM 1005 C C . VAL A 1 127 ? -10.700 3.356 -0.147 1.00 92.31 127 VAL A C 1
ATOM 1007 O O . VAL A 1 127 ? -11.117 3.788 0.927 1.00 92.31 127 VAL A O 1
ATOM 1010 N N . ALA A 1 128 ? -11.431 2.553 -0.922 1.00 95.19 128 ALA A N 1
ATOM 1011 C CA . ALA A 1 128 ? -12.773 2.114 -0.562 1.00 95.19 128 ALA A CA 1
ATOM 1012 C C . ALA A 1 128 ? -12.765 1.307 0.746 1.00 95.19 128 ALA A C 1
ATOM 1014 O O . ALA A 1 128 ? -13.574 1.569 1.638 1.00 95.19 128 ALA A O 1
ATOM 1015 N N . TYR A 1 129 ? -11.820 0.377 0.899 1.00 95.62 129 TYR A N 1
ATOM 1016 C CA . TYR A 1 129 ? -11.672 -0.422 2.114 1.00 95.62 129 TYR A CA 1
ATOM 1017 C C . TYR A 1 129 ? -11.398 0.441 3.352 1.00 95.62 129 TYR A C 1
ATOM 1019 O O . TYR A 1 129 ? -12.061 0.284 4.382 1.00 95.62 129 TYR A O 1
ATOM 1027 N N . VAL A 1 130 ? -10.454 1.380 3.258 1.00 95.06 130 VAL A N 1
ATOM 1028 C CA . VAL A 1 130 ? -10.113 2.293 4.356 1.00 95.06 130 VAL A CA 1
ATOM 1029 C C . VAL A 1 130 ? -11.299 3.197 4.688 1.00 95.06 130 VAL A C 1
ATOM 1031 O O . VAL A 1 130 ? -11.628 3.348 5.863 1.00 95.06 130 VAL A O 1
ATOM 1034 N N . ALA A 1 131 ? -11.995 3.741 3.687 1.00 95.94 131 ALA A N 1
ATOM 1035 C CA . ALA A 1 131 ? -13.169 4.587 3.898 1.00 95.94 131 ALA A CA 1
ATOM 1036 C C . ALA A 1 131 ? -14.297 3.839 4.628 1.00 95.94 131 ALA A C 1
ATOM 1038 O O . ALA A 1 131 ? -14.852 4.350 5.603 1.00 95.94 131 ALA A O 1
ATOM 1039 N N . ILE A 1 132 ? -14.599 2.605 4.210 1.00 96.44 132 ILE A N 1
ATOM 1040 C CA . ILE A 1 132 ? -15.591 1.748 4.876 1.00 96.44 132 ILE A CA 1
ATOM 1041 C C . ILE A 1 132 ? -15.147 1.432 6.307 1.00 96.44 132 ILE A C 1
ATOM 1043 O O . ILE A 1 132 ? -15.945 1.538 7.239 1.00 96.44 132 ILE A O 1
ATOM 1047 N N . SER A 1 133 ? -13.874 1.087 6.502 1.00 95.69 133 SER A N 1
ATOM 1048 C CA . SER A 1 133 ? -13.326 0.769 7.824 1.00 95.69 133 SER A CA 1
ATOM 1049 C C . SER A 1 133 ? -13.431 1.958 8.776 1.00 95.69 133 SER A C 1
ATOM 1051 O O . SER A 1 133 ? -13.911 1.809 9.899 1.00 95.69 133 SER A O 1
ATOM 1053 N N . MET A 1 134 ? -13.072 3.156 8.311 1.00 94.56 134 MET A N 1
ATOM 1054 C CA . MET A 1 134 ? -13.193 4.393 9.083 1.00 94.56 134 MET A CA 1
ATOM 1055 C C . MET A 1 134 ? -14.649 4.734 9.397 1.00 94.56 134 MET A C 1
ATOM 1057 O O . MET A 1 134 ? -14.946 5.117 10.526 1.00 94.56 134 MET A O 1
ATOM 1061 N N . LEU A 1 135 ? -15.578 4.528 8.459 1.00 96.31 135 LEU A N 1
ATOM 1062 C CA . LEU A 1 135 ? -17.009 4.705 8.715 1.00 96.31 135 LEU A CA 1
ATOM 1063 C C . LEU A 1 135 ? -17.505 3.749 9.811 1.00 96.31 135 LEU A C 1
ATOM 1065 O O . LEU A 1 135 ? -18.191 4.175 10.741 1.00 96.31 135 LEU A O 1
ATOM 1069 N N . VAL A 1 136 ? -17.133 2.468 9.748 1.00 95.50 136 VAL A N 1
ATOM 1070 C CA . VAL A 1 136 ? -17.498 1.469 10.766 1.00 95.50 136 VAL A CA 1
ATOM 1071 C C . VAL A 1 136 ? -16.909 1.831 12.127 1.00 95.50 136 VAL A C 1
ATOM 1073 O O . VAL A 1 136 ? -17.619 1.763 13.136 1.00 95.50 136 VAL A O 1
ATOM 1076 N N . ILE A 1 137 ? -15.640 2.239 12.171 1.00 94.75 137 ILE A N 1
ATOM 1077 C CA . ILE A 1 137 ? -14.976 2.699 13.393 1.00 94.75 137 ILE A CA 1
ATOM 1078 C C . ILE A 1 137 ? -15.719 3.907 13.964 1.00 94.75 137 ILE A C 1
ATOM 1080 O O . ILE A 1 137 ? -16.114 3.874 15.127 1.00 94.75 137 ILE A O 1
ATOM 1084 N N . PHE A 1 138 ? -15.991 4.926 13.150 1.00 94.81 138 PHE A N 1
ATOM 1085 C CA . PHE A 1 138 ? -16.692 6.136 13.570 1.00 94.81 138 PHE A CA 1
ATOM 1086 C C . PHE A 1 138 ? -18.070 5.827 14.166 1.00 94.81 138 PHE A C 1
ATOM 1088 O O . PHE A 1 138 ? -18.396 6.280 15.263 1.00 94.81 138 PHE A O 1
ATOM 1095 N N . LEU A 1 139 ? -18.867 4.995 13.490 1.00 94.56 139 LEU A N 1
ATOM 1096 C CA . LEU A 1 139 ? -20.174 4.569 13.996 1.00 94.56 139 LEU A CA 1
ATOM 1097 C C . LEU A 1 139 ? -20.054 3.790 15.315 1.00 94.56 139 LEU A C 1
ATOM 1099 O O . LEU A 1 139 ? -20.903 3.920 16.197 1.00 94.56 139 LEU A O 1
ATOM 1103 N N . SER A 1 140 ? -18.997 2.996 15.473 1.00 92.88 140 SER A N 1
ATOM 1104 C CA . SER A 1 140 ? -18.753 2.206 16.685 1.00 92.88 140 SER A CA 1
ATOM 1105 C C . SER A 1 140 ? -18.334 3.072 17.864 1.00 92.88 140 SER A C 1
ATOM 1107 O O . SER A 1 140 ? -18.884 2.913 18.954 1.00 92.88 140 SER A O 1
ATOM 1109 N N . VAL A 1 141 ? -17.427 4.023 17.637 1.00 92.94 141 VAL A N 1
ATOM 1110 C CA . VAL A 1 141 ? -16.976 4.991 18.644 1.00 92.94 141 VAL A CA 1
ATOM 1111 C C . VAL A 1 141 ? -18.138 5.876 19.077 1.00 92.94 141 VAL A C 1
ATOM 1113 O O . VAL A 1 141 ? -18.400 5.988 20.270 1.00 92.94 141 VAL A O 1
ATOM 1116 N N . ARG A 1 142 ? -18.933 6.394 18.137 1.00 93.06 142 ARG A N 1
ATOM 1117 C CA . ARG A 1 142 ? -20.115 7.204 18.463 1.00 93.06 142 ARG A CA 1
ATOM 1118 C C . ARG A 1 142 ? -21.135 6.435 19.308 1.00 93.06 142 ARG A C 1
ATOM 1120 O O . ARG A 1 142 ? -21.747 6.984 20.223 1.00 93.06 142 ARG A O 1
ATOM 1127 N N . ASN A 1 143 ? -21.322 5.147 19.025 1.00 90.75 143 ASN A N 1
ATOM 1128 C CA . ASN A 1 143 ? -22.174 4.284 19.842 1.00 90.75 143 ASN A CA 1
ATOM 1129 C C . ASN A 1 143 ? -21.587 4.031 21.237 1.00 90.75 143 ASN A C 1
ATOM 1131 O O . ASN A 1 143 ? -22.350 3.935 22.199 1.00 90.75 143 ASN A O 1
ATOM 1135 N N . LEU A 1 144 ? -20.262 3.921 21.352 1.00 89.00 144 LEU A N 1
ATOM 1136 C CA . LEU A 1 144 ? -19.565 3.759 22.624 1.00 89.00 144 LEU A CA 1
ATOM 1137 C C . LEU A 1 144 ? -19.689 5.021 23.486 1.00 89.00 144 LEU A C 1
ATOM 1139 O O . LEU A 1 144 ? -20.144 4.929 24.622 1.00 89.00 144 LEU A O 1
ATOM 1143 N N . GLU A 1 145 ? -19.400 6.195 22.927 1.00 90.31 145 GLU A N 1
ATOM 1144 C CA . GLU A 1 145 ? -19.538 7.493 23.601 1.00 90.31 145 GLU A CA 1
ATOM 1145 C C . GLU A 1 145 ? -20.963 7.713 24.117 1.00 90.31 145 GLU A C 1
ATOM 1147 O O . GLU A 1 145 ? -21.164 8.044 25.286 1.00 90.31 145 GLU A O 1
ATOM 1152 N N . ASN A 1 146 ? -21.974 7.439 23.285 1.00 91.25 146 ASN A N 1
ATOM 1153 C CA . ASN A 1 146 ? -23.379 7.552 23.680 1.00 91.25 146 ASN A CA 1
ATOM 1154 C C . ASN A 1 146 ? -23.752 6.641 24.861 1.00 91.25 146 ASN A C 1
ATOM 1156 O O . ASN A 1 146 ? -24.631 6.991 25.652 1.00 91.25 146 ASN A O 1
ATOM 1160 N N . ARG A 1 147 ? -23.121 5.469 24.993 1.00 88.19 147 ARG A N 1
ATOM 1161 C CA . ARG A 1 147 ? -23.339 4.565 26.134 1.00 88.19 147 ARG A CA 1
ATOM 1162 C C . ARG A 1 147 ? -22.630 5.077 27.382 1.00 88.19 147 ARG A C 1
ATOM 1164 O O . ARG A 1 147 ? -23.257 5.120 28.439 1.00 88.19 147 ARG A O 1
ATOM 1171 N N . THR A 1 148 ? -21.380 5.513 27.256 1.00 89.19 148 THR A N 1
ATOM 1172 C CA . THR A 1 148 ? -20.600 6.073 28.368 1.00 89.19 148 THR A CA 1
ATOM 1173 C C . THR A 1 148 ? -21.287 7.306 28.956 1.00 89.19 148 THR A C 1
ATOM 1175 O O . THR A 1 148 ? -21.543 7.341 30.157 1.00 89.19 148 THR A O 1
ATOM 1178 N N . MET A 1 149 ? -21.747 8.238 28.110 1.00 88.50 149 MET A N 1
ATOM 1179 C CA . MET A 1 149 ? -22.481 9.433 28.551 1.00 88.50 149 MET A CA 1
ATOM 1180 C C . MET A 1 149 ? -23.754 9.100 29.344 1.00 88.50 149 MET A C 1
ATOM 1182 O O . MET A 1 149 ? -24.067 9.770 30.328 1.00 88.50 149 MET A O 1
ATOM 1186 N N . ARG A 1 150 ? -24.494 8.049 28.957 1.00 87.38 150 ARG A N 1
ATOM 1187 C CA . ARG A 1 150 ? -25.699 7.618 29.690 1.00 87.38 150 ARG A CA 1
ATOM 1188 C C . ARG A 1 150 ? -25.369 7.090 31.085 1.00 87.38 150 ARG A C 1
ATOM 1190 O O . ARG A 1 150 ? -26.109 7.379 32.024 1.00 87.38 150 ARG A O 1
ATOM 1197 N N . HIS A 1 151 ? -24.284 6.331 31.227 1.00 87.00 151 HIS A N 1
ATOM 1198 C CA . HIS A 1 151 ? -23.855 5.814 32.527 1.00 87.00 151 HIS A CA 1
ATOM 1199 C C . HIS A 1 151 ? -23.324 6.922 33.438 1.00 87.00 151 HIS A C 1
ATOM 1201 O O . HIS A 1 151 ? -23.681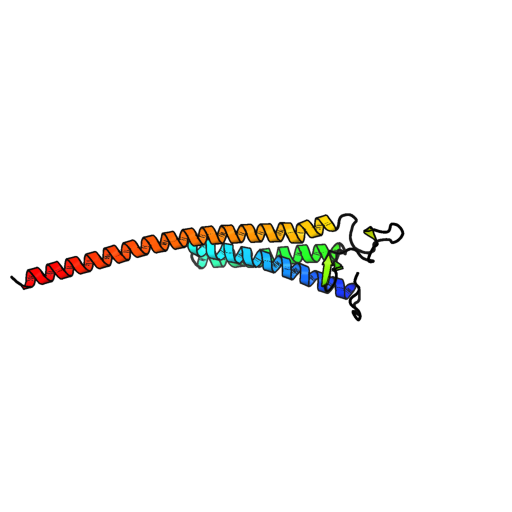 6.952 34.617 1.00 87.00 151 HIS A O 1
ATOM 1207 N N . ASP A 1 152 ? -22.560 7.868 32.894 1.00 88.25 152 ASP A N 1
ATOM 1208 C CA . ASP A 1 152 ? -22.057 9.016 33.650 1.00 88.25 152 ASP A CA 1
ATOM 1209 C C . ASP A 1 152 ? -23.196 9.913 34.146 1.00 88.25 152 ASP A C 1
ATOM 1211 O O . ASP A 1 152 ? -23.203 10.320 35.312 1.00 88.25 152 ASP A O 1
ATOM 1215 N N . PHE A 1 153 ? -24.210 10.150 33.307 1.00 87.56 153 PHE A N 1
ATOM 1216 C CA . PHE A 1 153 ? -25.410 10.889 33.697 1.00 87.56 153 PHE A CA 1
ATOM 1217 C C . PHE A 1 153 ? -26.236 10.152 34.763 1.00 87.56 153 PHE A C 1
ATOM 1219 O O . PHE A 1 153 ? -26.626 10.744 35.767 1.00 87.56 153 PHE A O 1
ATOM 1226 N N . ALA A 1 154 ? -26.476 8.846 34.605 1.00 86.69 154 ALA A N 1
ATOM 1227 C CA . ALA A 1 154 ? -27.194 8.066 35.616 1.00 86.69 154 ALA A CA 1
ATOM 1228 C C . ALA A 1 154 ? -26.458 8.072 36.970 1.00 86.69 154 ALA A C 1
ATOM 1230 O O . ALA A 1 154 ? -27.087 8.182 38.026 1.00 86.69 154 ALA A O 1
ATOM 1231 N N . ARG A 1 155 ? -25.120 8.011 36.945 1.00 88.81 155 ARG A N 1
ATOM 1232 C CA . ARG A 1 155 ? -24.285 8.078 38.147 1.00 88.81 155 ARG A CA 1
ATOM 1233 C C . ARG A 1 155 ? -24.354 9.449 38.821 1.00 88.81 155 ARG A C 1
ATOM 1235 O O . ARG A 1 155 ? -24.504 9.504 40.039 1.00 88.81 155 ARG A O 1
ATOM 1242 N N . SER A 1 156 ? -24.279 10.546 38.065 1.00 86.88 156 SER A N 1
ATOM 1243 C CA . SER A 1 156 ? -24.343 11.904 38.628 1.00 86.88 156 SER A CA 1
ATOM 1244 C C . SER A 1 156 ? -25.707 12.210 39.259 1.00 86.88 156 SER A C 1
ATOM 1246 O O . SER A 1 156 ? -25.771 12.767 40.360 1.00 86.88 156 SER A O 1
ATOM 1248 N N . VAL A 1 157 ? -26.801 11.766 38.632 1.00 85.69 157 VAL A N 1
ATOM 1249 C CA . VAL A 1 157 ? -28.158 11.874 39.190 1.00 85.69 157 VAL A CA 1
ATOM 1250 C C . VAL A 1 157 ? -28.296 11.050 40.474 1.00 85.69 157 VAL A C 1
ATOM 1252 O O . VAL A 1 157 ? -28.812 11.561 41.469 1.00 85.69 157 VAL A O 1
ATOM 1255 N N . GLY A 1 158 ? -27.784 9.813 40.493 1.00 84.88 158 GLY A N 1
ATOM 1256 C CA . GLY A 1 158 ? -27.797 8.955 41.682 1.00 84.88 158 GLY A CA 1
ATOM 1257 C C . GLY A 1 158 ? -27.091 9.588 42.886 1.00 84.88 158 GLY A C 1
ATOM 1258 O O . GLY A 1 158 ? -27.672 9.669 43.969 1.00 84.88 158 GLY A O 1
ATOM 1259 N N . VAL A 1 159 ? -25.884 10.128 42.681 1.00 83.75 159 VAL A N 1
ATOM 1260 C CA . VAL A 1 159 ? -25.107 10.814 43.733 1.00 83.75 159 VAL A CA 1
ATOM 1261 C C . VAL A 1 159 ? -25.850 12.040 44.270 1.00 83.75 159 VAL A C 1
ATOM 1263 O O . VAL A 1 159 ? -25.895 12.269 45.481 1.00 83.75 159 VAL A O 1
ATOM 1266 N N . THR A 1 160 ? -26.478 12.815 43.384 1.00 83.81 160 THR A N 1
ATOM 1267 C CA . THR A 1 160 ? -27.205 14.033 43.770 1.00 83.81 160 THR A CA 1
ATOM 1268 C C . THR A 1 160 ? -28.460 13.698 44.581 1.00 83.81 160 THR A C 1
ATOM 1270 O O . THR A 1 160 ? -28.737 14.342 45.595 1.00 83.81 160 THR A O 1
ATOM 1273 N N . GLY A 1 161 ? -29.194 12.650 44.191 1.00 80.12 161 GLY A N 1
ATOM 1274 C CA . GLY A 1 161 ? -30.362 12.162 44.929 1.00 80.12 161 GLY A CA 1
ATOM 1275 C C . GLY A 1 161 ? -30.011 11.643 46.327 1.00 80.12 161 GLY A C 1
ATOM 1276 O O . GLY A 1 161 ? -30.718 11.925 47.298 1.00 80.12 161 GLY A O 1
ATOM 1277 N N . GLU A 1 162 ? -28.892 10.934 46.463 1.00 83.06 162 GLU A N 1
ATOM 1278 C CA . GLU A 1 162 ? -28.434 10.409 47.751 1.00 83.06 162 GLU A CA 1
ATOM 1279 C C . GLU A 1 162 ? -27.955 11.526 48.697 1.00 83.06 162 GLU A C 1
ATOM 1281 O O . GLU A 1 162 ? -28.288 11.529 49.889 1.00 83.06 162 GLU A O 1
ATOM 1286 N N . ALA A 1 163 ? -27.262 12.535 48.158 1.00 79.69 163 ALA A N 1
ATOM 1287 C CA . ALA A 1 163 ? -26.869 13.736 48.893 1.00 79.69 163 ALA A CA 1
ATOM 1288 C C . ALA A 1 163 ? -28.087 14.542 49.385 1.00 79.69 163 ALA A C 1
ATOM 1290 O O . ALA A 1 163 ? -28.125 14.956 50.549 1.00 79.69 163 ALA A O 1
ATOM 1291 N N . ALA A 1 164 ? -29.114 14.708 48.545 1.00 79.12 164 ALA A N 1
ATOM 1292 C CA . ALA A 1 164 ? -30.361 15.376 48.922 1.00 79.12 164 ALA A CA 1
ATOM 1293 C C . ALA A 1 164 ? -31.080 14.641 50.068 1.00 79.12 164 ALA A C 1
ATOM 1295 O O . ALA A 1 164 ? -31.498 15.265 51.049 1.00 79.12 164 ALA A O 1
ATOM 1296 N N . LYS A 1 165 ? -31.141 13.305 50.005 1.00 83.12 165 LYS A N 1
ATOM 1297 C CA . LYS A 1 165 ? -31.768 12.467 51.038 1.00 83.12 165 LYS A CA 1
ATOM 1298 C C . LYS A 1 165 ? -31.031 12.541 52.381 1.00 83.12 165 LYS A C 1
ATOM 1300 O O . LYS A 1 165 ? -31.679 12.617 53.425 1.00 83.12 165 LYS A O 1
ATOM 1305 N N . LYS A 1 166 ? -29.690 12.567 52.379 1.00 80.75 166 LYS A N 1
ATOM 1306 C CA . LYS A 1 166 ? -28.883 12.776 53.600 1.00 80.75 166 LYS A CA 1
ATOM 1307 C C . LYS A 1 166 ? -29.134 14.147 54.228 1.00 80.75 166 LYS A C 1
ATOM 1309 O O . LYS A 1 166 ? -29.298 14.233 55.443 1.00 80.75 166 LYS A O 1
ATOM 1314 N N . ARG A 1 167 ? -29.219 15.206 53.419 1.00 78.44 167 ARG A N 1
ATOM 1315 C CA . ARG A 1 167 ? -29.432 16.579 53.905 1.00 78.44 167 ARG A CA 1
ATOM 1316 C C . ARG A 1 167 ? -30.797 16.757 54.577 1.00 78.44 167 ARG A C 1
ATOM 1318 O O . ARG A 1 167 ? -30.881 17.385 55.629 1.00 78.44 167 ARG A O 1
ATOM 1325 N N . GLN A 1 168 ? -31.837 16.133 54.024 1.00 76.25 168 GLN A N 1
ATOM 1326 C CA . GLN A 1 168 ? -33.190 16.149 54.589 1.00 76.25 168 GLN A CA 1
ATOM 1327 C C . GLN A 1 168 ? -33.305 15.356 55.902 1.00 76.25 168 GLN A C 1
ATOM 1329 O O . GLN A 1 168 ? -34.119 15.683 56.760 1.00 76.25 168 GLN A O 1
ATOM 1334 N N . LYS A 1 169 ? -32.474 14.323 56.087 1.00 74.06 169 LYS A N 1
ATOM 1335 C CA . LYS A 1 169 ? -32.432 13.528 57.324 1.00 74.06 169 LYS A CA 1
ATOM 1336 C C . LYS A 1 169 ? -31.668 14.215 58.464 1.00 74.06 169 LYS A C 1
ATOM 1338 O O . LYS A 1 169 ? -31.870 13.845 59.606 1.00 74.06 169 LYS A O 1
ATOM 1343 N N . SER A 1 170 ? -30.807 15.186 58.149 1.00 75.50 170 SER A N 1
ATOM 1344 C CA . SER A 1 170 ? -30.029 15.970 59.122 1.00 75.50 170 SER A CA 1
ATOM 1345 C C . SER A 1 170 ? -30.753 17.229 59.620 1.00 75.50 170 SER A C 1
ATOM 1347 O O . SER A 1 170 ? -30.253 17.894 60.521 1.00 75.50 170 SER A O 1
ATOM 1349 N N . THR A 1 171 ? -31.869 17.604 58.991 1.00 67.44 171 THR A N 1
ATOM 1350 C CA . THR A 1 171 ? -32.682 18.785 59.345 1.00 67.44 171 THR A CA 1
ATOM 1351 C C . THR A 1 171 ? -33.917 18.437 60.185 1.00 67.44 171 THR A C 1
ATOM 1353 O O . THR A 1 171 ? -34.681 19.331 60.539 1.00 67.44 171 THR A O 1
ATOM 1356 N N . ARG A 1 172 ? -34.105 17.153 60.506 1.00 54.31 172 ARG A N 1
ATOM 1357 C CA . ARG A 1 172 ? -35.023 16.643 61.532 1.00 54.31 172 ARG A CA 1
ATOM 1358 C C . ARG A 1 172 ? -34.212 16.157 62.719 1.00 54.31 172 ARG A C 1
ATOM 1360 O O . ARG A 1 172 ? -34.743 16.275 63.838 1.00 54.31 172 ARG A O 1
#

Secondary structure (DSSP, 8-state):
----TT----HHHHHHHHHHHHHHHHHHHHHHHHHHHHHHHHHTS---HHHHHHHHHHHHHHHHHHHHHHHHHHHHTT-EEEETTEEEE--BSTTTTT-TTS--SBS-TTHHHHHIIIIIIHHHHHHHHHHHHHHHHHHHHHHHHHHHHHHHHHHHHHHHHHHHHHHHHS--

Foldseek 3Di:
DDDDPPDPDDLVNQLVQQLCCQLVVQLVLLLLLLVLVVLLCCQVVVDDPVVVVVCVCVSNVVSNVVSNVRSVVCSVQQQWDDDPPHTHRDWPPPCVLVDVVHPTPHHDVPSVVVCCCSPPVSNVVSVVSSVVSVVSSVVRVVVVVVVVVVVVVVVVVVVVVVVVVVVVVVVD